Protein AF-A0A2E8CFT0-F1 (afdb_monomer)

Solvent-accessible surface area (backbone atoms o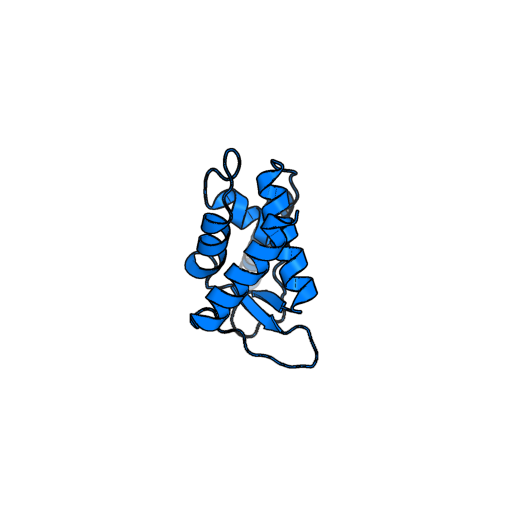nly — not comparable to full-atom values): 7486 Å² total; per-residue (Å²): 133,62,72,65,59,55,53,51,51,53,51,51,56,49,52,53,50,54,52,51,51,50,52,51,39,38,56,55,19,66,52,87,70,49,70,64,43,52,45,46,54,49,18,50,54,49,39,28,65,71,74,33,39,47,48,19,63,29,94,92,48,89,48,63,59,53,69,28,50,55,42,27,51,51,49,68,74,49,68,33,76,83,65,48,51,69,68,57,48,51,48,40,51,66,70,73,37,60,58,46,39,47,40,47,74,50,96,77,72,54,87,53,51,79,86,36,68,64,50,45,50,50,51,50,52,54,27,51,53,48,43,77,73,110

Structure (mmCIF, N/CA/C/O backbone):
data_AF-A0A2E8CFT0-F1
#
_entry.id   AF-A0A2E8CFT0-F1
#
loop_
_atom_site.group_PDB
_atom_site.id
_atom_site.type_symbol
_atom_site.label_atom_id
_atom_site.label_alt_id
_atom_site.label_comp_id
_atom_site.label_asym_id
_atom_site.label_entity_id
_atom_site.label_seq_id
_atom_site.pdbx_PDB_ins_code
_atom_site.Cartn_x
_atom_site.Cartn_y
_atom_site.Cartn_z
_atom_site.occupancy
_atom_site.B_iso_or_equiv
_atom_site.auth_seq_id
_atom_site.auth_comp_id
_atom_site.auth_asym_id
_atom_site.auth_atom_id
_atom_site.pdbx_PDB_model_num
ATOM 1 N N . MET A 1 1 ? -20.919 10.578 40.360 1.00 57.84 1 MET A N 1
ATOM 2 C CA . MET A 1 1 ? -20.800 10.449 38.888 1.00 57.84 1 MET A CA 1
ATOM 3 C C . MET A 1 1 ? -21.099 8.995 38.533 1.00 57.84 1 MET A C 1
ATOM 5 O O . MET A 1 1 ? -20.554 8.126 39.199 1.00 57.84 1 MET A O 1
ATOM 9 N N . SER A 1 2 ? -22.022 8.714 37.605 1.00 78.44 2 SER A N 1
ATOM 10 C CA . SER A 1 2 ? -22.430 7.333 37.275 1.00 78.44 2 SER A CA 1
ATOM 11 C C . SER A 1 2 ? -21.301 6.580 36.559 1.00 78.44 2 SER A C 1
ATOM 13 O O . SER A 1 2 ? -20.707 7.123 35.629 1.00 78.44 2 SER A O 1
ATOM 15 N N . ALA A 1 3 ? -21.033 5.328 36.947 1.00 79.88 3 ALA A N 1
ATOM 16 C CA . ALA A 1 3 ? -20.016 4.474 36.321 1.00 79.88 3 ALA A CA 1
ATOM 17 C C . ALA A 1 3 ? -20.224 4.296 34.803 1.00 79.88 3 ALA A C 1
ATOM 19 O O . ALA A 1 3 ? -19.259 4.119 34.061 1.00 79.88 3 ALA A O 1
ATOM 20 N N . LEU A 1 4 ? -21.473 4.394 34.333 1.00 85.88 4 LEU A N 1
ATOM 21 C CA . LEU A 1 4 ? -21.815 4.359 32.912 1.00 85.88 4 LEU A CA 1
ATOM 22 C C . LEU A 1 4 ? -21.290 5.596 32.168 1.00 85.88 4 LEU A C 1
ATOM 24 O O . LEU A 1 4 ? -20.707 5.460 31.099 1.00 85.88 4 LEU A O 1
ATOM 28 N N . ILE A 1 5 ? -21.428 6.788 32.759 1.00 87.31 5 ILE A N 1
ATOM 29 C CA . ILE A 1 5 ? -20.963 8.050 32.159 1.00 87.31 5 ILE A CA 1
ATOM 30 C C . ILE A 1 5 ? -19.437 8.038 32.020 1.00 87.31 5 ILE A C 1
ATOM 32 O O . ILE A 1 5 ? -18.911 8.425 30.980 1.00 87.31 5 ILE A O 1
ATOM 36 N N . THR A 1 6 ? -18.719 7.529 33.025 1.00 86.75 6 THR A N 1
ATOM 37 C CA . THR A 1 6 ? -17.256 7.394 32.965 1.00 86.75 6 THR A CA 1
ATOM 38 C C . THR A 1 6 ? -16.812 6.435 31.856 1.00 86.75 6 THR A C 1
ATOM 40 O O . THR A 1 6 ? -15.871 6.743 31.129 1.00 86.75 6 THR A O 1
ATOM 43 N N . ARG A 1 7 ? -17.497 5.294 31.688 1.00 87.19 7 ARG A N 1
ATOM 44 C CA . ARG A 1 7 ? -17.196 4.328 30.614 1.00 87.19 7 ARG A CA 1
ATOM 45 C C . ARG A 1 7 ? -17.463 4.907 29.226 1.00 87.19 7 ARG A C 1
ATOM 47 O O . ARG A 1 7 ? -16.641 4.721 28.336 1.00 87.19 7 ARG A O 1
ATOM 54 N N . ILE A 1 8 ? -18.572 5.632 29.062 1.00 91.00 8 ILE A N 1
ATOM 55 C CA . ILE A 1 8 ? -18.904 6.319 27.806 1.00 91.00 8 ILE A CA 1
ATOM 56 C C . ILE A 1 8 ? -17.820 7.342 27.465 1.00 91.00 8 ILE A C 1
ATOM 58 O O . ILE A 1 8 ? -17.303 7.322 26.351 1.00 91.00 8 ILE A O 1
ATOM 62 N N . ARG A 1 9 ? -17.421 8.184 28.428 1.00 90.06 9 ARG A N 1
ATOM 63 C CA . ARG A 1 9 ? -16.394 9.207 28.196 1.00 90.06 9 ARG A CA 1
ATOM 64 C C . ARG A 1 9 ? -15.052 8.591 27.804 1.00 90.06 9 ARG A C 1
ATOM 66 O O . ARG A 1 9 ? -14.449 9.030 26.838 1.00 90.06 9 ARG A O 1
ATOM 73 N N . PHE A 1 10 ? -14.624 7.536 28.498 1.00 92.06 10 PHE A N 1
ATOM 74 C CA . PHE A 1 10 ? -13.389 6.824 28.161 1.00 92.06 10 PHE A CA 1
ATOM 75 C C . PHE A 1 10 ? -13.423 6.227 26.746 1.00 92.06 10 PHE A C 1
ATOM 77 O O . PHE A 1 10 ? -12.439 6.296 26.017 1.00 92.06 10 PHE A O 1
ATOM 84 N N . HIS A 1 11 ? -14.561 5.660 26.337 1.00 91.06 11 HIS A N 1
ATOM 85 C CA . HIS A 1 11 ? -14.711 5.113 24.992 1.00 91.06 11 HIS A CA 1
ATOM 86 C C . HIS A 1 11 ? -14.669 6.207 23.914 1.00 91.06 11 HIS A C 1
ATOM 88 O O . HIS A 1 11 ? -13.977 6.045 22.914 1.00 91.06 11 HIS A O 1
ATOM 94 N N . GLN A 1 12 ? -15.336 7.342 24.143 1.00 91.50 12 GLN A N 1
ATOM 95 C CA . GLN A 1 12 ? -15.278 8.501 23.245 1.00 91.50 12 GLN A CA 1
ATOM 96 C C . GLN A 1 12 ? -13.860 9.077 23.142 1.00 91.50 12 GLN A C 1
ATOM 98 O O . GLN A 1 12 ? -13.391 9.348 22.043 1.00 91.50 12 GLN A O 1
ATOM 103 N N . GLU A 1 13 ? -13.152 9.203 24.269 1.00 93.12 13 GLU A N 1
ATOM 104 C CA . GLU A 1 13 ? -11.748 9.632 24.296 1.00 93.12 13 GLU A CA 1
ATOM 105 C C . GLU A 1 13 ? -10.843 8.667 23.511 1.00 93.12 13 GLU A C 1
ATOM 107 O O . GLU A 1 13 ? -9.904 9.111 22.851 1.00 93.12 13 GLU A O 1
ATOM 112 N N . LYS A 1 14 ? -11.113 7.354 23.562 1.00 92.94 14 LYS A N 1
ATOM 113 C CA . LYS A 1 14 ? -10.379 6.352 22.778 1.00 92.94 14 LYS A CA 1
ATOM 114 C C . LYS A 1 14 ? -10.615 6.536 21.275 1.00 92.94 14 LYS A C 1
ATOM 116 O O . LYS A 1 14 ? -9.637 6.655 20.545 1.00 92.94 14 LYS A O 1
ATOM 121 N N . ILE A 1 15 ? -11.876 6.622 20.844 1.00 91.81 15 ILE A N 1
ATOM 122 C CA . ILE A 1 15 ? -12.234 6.831 19.429 1.00 91.81 15 ILE A CA 1
ATOM 123 C C . ILE A 1 15 ? -11.585 8.111 18.899 1.00 91.81 15 ILE A C 1
ATOM 125 O O . ILE A 1 15 ? -10.934 8.089 17.862 1.00 91.81 15 ILE A O 1
ATOM 129 N N . GLN A 1 16 ? -11.677 9.214 19.645 1.00 93.50 16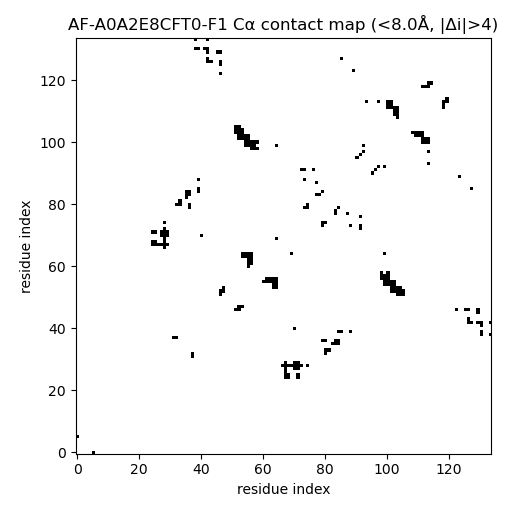 GLN A N 1
ATOM 130 C CA . GLN A 1 16 ? -11.112 10.491 19.217 1.00 93.50 16 GLN A CA 1
ATOM 131 C C . GLN A 1 16 ? -9.586 10.430 19.039 1.00 93.50 16 GLN A C 1
ATOM 133 O O . GLN A 1 16 ? -9.043 11.044 18.122 1.00 93.50 16 GLN A O 1
ATOM 138 N N . LYS A 1 17 ? -8.877 9.686 19.898 1.00 92.94 17 LYS A N 1
ATOM 139 C CA . LYS A 1 17 ? -7.430 9.469 19.741 1.00 92.94 17 LYS A CA 1
ATOM 140 C C . LYS A 1 17 ? -7.107 8.627 18.510 1.00 92.94 17 LYS A C 1
ATOM 142 O O . LYS A 1 17 ? -6.136 8.935 17.828 1.00 92.94 17 LYS A O 1
ATOM 147 N N . GLU A 1 18 ? -7.894 7.591 18.235 1.00 90.50 18 GLU A N 1
ATOM 148 C CA . GLU A 1 18 ? -7.728 6.746 17.045 1.00 90.50 18 GLU A CA 1
ATOM 149 C C . GLU A 1 18 ? -7.985 7.544 15.756 1.00 90.50 18 GLU A C 1
ATOM 151 O O . GLU A 1 18 ? -7.203 7.456 14.811 1.00 90.50 18 GLU A O 1
ATOM 156 N N . GLU A 1 19 ? -9.015 8.393 15.738 1.00 91.06 19 GLU A N 1
ATOM 157 C CA . GLU A 1 19 ? -9.319 9.289 14.616 1.00 91.06 19 GLU A CA 1
ATOM 158 C C . GLU A 1 19 ? -8.214 10.327 14.380 1.00 91.06 19 GLU A C 1
ATOM 160 O O . GLU A 1 19 ? -7.791 10.532 13.240 1.00 91.06 19 GLU A O 1
ATOM 165 N N . GLU A 1 20 ? -7.718 10.967 15.442 1.00 94.19 20 GLU A N 1
ATOM 166 C CA . GLU A 1 20 ? -6.637 11.951 15.337 1.00 94.19 20 GLU A CA 1
ATOM 167 C C . GLU A 1 20 ? -5.327 11.293 14.881 1.00 94.19 20 GLU A C 1
ATOM 169 O O . GLU A 1 20 ? -4.650 11.825 14.002 1.00 94.19 20 GLU A O 1
ATOM 174 N N . ALA A 1 21 ? -5.002 10.103 15.399 1.00 92.38 21 ALA A N 1
ATOM 175 C CA . ALA A 1 21 ? -3.847 9.331 14.946 1.00 92.38 21 ALA A CA 1
ATOM 176 C C . ALA A 1 21 ? -3.968 8.960 13.459 1.00 92.38 21 ALA A C 1
ATOM 178 O O . ALA A 1 21 ? -3.027 9.183 12.696 1.00 92.38 21 ALA A O 1
ATOM 179 N N . LYS A 1 22 ? -5.142 8.484 13.015 1.00 91.06 22 LYS A N 1
ATOM 180 C CA . LYS A 1 22 ? -5.398 8.186 11.596 1.00 91.06 22 LYS A CA 1
ATOM 181 C C . LYS A 1 22 ? -5.238 9.436 10.733 1.00 91.06 22 LYS A C 1
ATOM 183 O O . LYS A 1 22 ? -4.594 9.389 9.690 1.00 91.06 22 LYS A O 1
ATOM 188 N N . LYS A 1 23 ? -5.767 10.579 11.171 1.00 94.50 23 LYS A N 1
ATOM 189 C CA . LYS A 1 23 ? -5.641 11.852 10.450 1.00 94.50 23 LYS A CA 1
ATOM 190 C C . LYS A 1 23 ? -4.186 12.304 10.317 1.00 94.50 23 LYS A C 1
ATOM 192 O O . LYS A 1 23 ? -3.794 12.758 9.244 1.00 94.50 23 LYS A O 1
ATOM 197 N N . GLN A 1 24 ? -3.394 12.184 11.380 1.00 94.50 24 GLN A N 1
ATOM 198 C CA . GLN A 1 24 ? -1.970 12.528 11.361 1.00 94.50 24 GLN A CA 1
ATOM 199 C C . GLN A 1 24 ? -1.179 11.614 10.428 1.00 94.50 24 GLN A C 1
ATOM 201 O O . GLN A 1 24 ? -0.366 12.105 9.648 1.00 94.50 24 GLN A O 1
ATOM 206 N N . LEU A 1 25 ? -1.472 10.316 10.455 1.00 93.81 25 LEU A N 1
ATOM 207 C CA . LEU A 1 25 ? -0.862 9.322 9.581 1.00 93.81 25 LEU A CA 1
ATOM 208 C C . LEU A 1 25 ? -1.171 9.606 8.101 1.00 93.81 25 LEU A C 1
ATOM 210 O O . LEU A 1 25 ? -0.256 9.714 7.287 1.00 93.81 25 LEU A O 1
ATOM 214 N N . LEU A 1 26 ? -2.437 9.860 7.754 1.00 95.75 26 LEU A N 1
ATOM 215 C CA . LEU A 1 26 ? -2.819 10.235 6.385 1.00 95.75 26 LEU A CA 1
ATOM 216 C C . LEU A 1 26 ? -2.176 11.561 5.947 1.00 95.75 26 LEU A C 1
ATOM 218 O O . LEU A 1 26 ? -1.707 11.686 4.816 1.00 95.75 26 LEU A O 1
ATOM 222 N N . ALA A 1 27 ? -2.105 12.548 6.844 1.00 95.81 27 ALA A N 1
ATOM 223 C CA . ALA A 1 27 ? -1.438 13.817 6.565 1.00 95.81 27 ALA A CA 1
ATOM 224 C C . ALA A 1 27 ? 0.078 13.657 6.370 1.00 95.81 27 ALA A C 1
ATOM 226 O O . ALA A 1 27 ? 0.669 14.390 5.579 1.00 95.81 27 ALA A O 1
ATOM 227 N N . ASN A 1 28 ? 0.718 12.718 7.074 1.00 94.00 28 ASN A N 1
ATOM 228 C CA . ASN A 1 28 ? 2.131 12.411 6.886 1.00 94.00 28 ASN A CA 1
ATOM 229 C C . ASN A 1 28 ? 2.383 11.748 5.528 1.00 94.00 28 ASN A C 1
ATOM 231 O O . ASN A 1 28 ? 3.291 12.168 4.811 1.00 94.00 28 ASN A O 1
ATOM 235 N N . GLY A 1 29 ? 1.539 10.788 5.148 1.00 94.00 29 GLY A N 1
ATOM 236 C CA . GLY A 1 29 ? 1.591 10.144 3.838 1.00 94.00 29 GLY A CA 1
ATOM 237 C C . GLY A 1 29 ? 1.373 11.103 2.671 1.00 94.00 29 GLY A C 1
ATOM 238 O O . GLY A 1 29 ? 2.061 10.999 1.661 1.00 94.00 29 GLY A O 1
ATOM 239 N N . ALA A 1 30 ? 0.484 12.087 2.816 1.00 95.62 30 ALA A N 1
ATOM 240 C CA . ALA A 1 30 ? 0.173 13.053 1.760 1.00 95.62 30 ALA A CA 1
ATOM 241 C C . ALA A 1 30 ? 1.304 14.059 1.460 1.00 95.62 30 ALA A C 1
ATOM 243 O O . ALA A 1 30 ? 1.203 14.835 0.507 1.00 95.62 30 ALA A O 1
ATOM 244 N N . LYS A 1 31 ? 2.374 14.093 2.265 1.00 93.56 31 LYS A N 1
ATOM 245 C CA . LYS A 1 31 ? 3.515 14.982 2.019 1.00 93.56 31 LYS A CA 1
ATOM 246 C C . LYS A 1 31 ? 4.230 14.570 0.721 1.00 93.56 31 LYS A C 1
ATOM 248 O O . LYS A 1 31 ? 4.517 13.382 0.553 1.00 93.56 31 LYS A O 1
ATOM 253 N N . PRO A 1 32 ? 4.556 15.522 -0.172 1.00 90.44 32 PRO A N 1
ATOM 254 C CA . PRO A 1 32 ? 5.435 15.255 -1.305 1.00 90.44 32 PRO A CA 1
ATOM 255 C C . PRO A 1 32 ? 6.829 14.858 -0.820 1.00 90.44 32 PRO A C 1
ATOM 257 O O . PRO A 1 32 ? 7.342 15.456 0.133 1.00 90.44 32 PRO A O 1
ATOM 260 N N . ARG A 1 33 ? 7.447 13.881 -1.480 1.00 91.25 33 ARG A N 1
ATOM 261 C CA . ARG A 1 33 ? 8.808 13.420 -1.174 1.00 91.25 33 ARG A CA 1
ATOM 262 C C . ARG A 1 33 ? 9.702 13.474 -2.411 1.00 91.25 33 ARG A C 1
ATOM 264 O O . ARG A 1 33 ? 9.328 14.034 -3.440 1.00 91.25 33 ARG A O 1
ATOM 271 N N . CYS A 1 34 ? 10.933 12.991 -2.272 1.00 92.31 34 CYS A N 1
ATOM 272 C CA . CYS A 1 34 ? 11.890 12.967 -3.370 1.00 92.31 34 CYS A CA 1
ATOM 273 C C . CYS A 1 34 ? 11.384 12.100 -4.537 1.00 92.31 34 CYS A C 1
ATOM 275 O O . CYS A 1 34 ? 10.542 11.221 -4.365 1.00 92.31 34 CYS A O 1
ATOM 277 N N . GLU A 1 35 ? 11.910 12.361 -5.733 1.00 93.12 35 GLU A N 1
ATOM 278 C CA . GLU A 1 35 ? 11.466 11.721 -6.978 1.00 93.12 35 GLU A CA 1
ATOM 279 C C . GLU A 1 35 ? 11.491 10.190 -6.900 1.00 93.12 35 GLU A C 1
ATOM 281 O O . GLU A 1 35 ? 10.543 9.533 -7.320 1.00 93.12 35 GLU A O 1
ATOM 286 N N . GLU A 1 36 ? 12.532 9.630 -6.286 1.00 94.19 36 GLU A N 1
ATOM 287 C CA . GLU A 1 36 ? 12.692 8.186 -6.126 1.00 94.19 36 GLU A CA 1
ATOM 288 C C . GLU A 1 36 ? 11.599 7.571 -5.234 1.00 94.19 36 GLU A C 1
ATOM 290 O O . GLU A 1 36 ? 11.034 6.529 -5.565 1.00 94.19 36 GLU A O 1
ATOM 295 N N . PHE A 1 37 ? 11.216 8.252 -4.148 1.00 94.94 37 PHE A N 1
ATOM 296 C CA . PHE A 1 37 ? 10.100 7.825 -3.299 1.00 94.94 37 PHE A CA 1
ATOM 297 C C . PHE A 1 37 ? 8.797 7.783 -4.103 1.00 94.94 37 PHE A C 1
ATOM 299 O O . PHE A 1 37 ? 8.070 6.789 -4.087 1.00 94.94 37 PHE A O 1
ATOM 306 N N . GLU A 1 38 ? 8.506 8.864 -4.828 1.00 95.00 38 GLU A N 1
ATOM 307 C CA . GLU A 1 38 ? 7.280 8.985 -5.619 1.00 95.00 38 GLU A CA 1
ATOM 308 C C . GLU A 1 38 ? 7.239 7.960 -6.759 1.00 95.00 38 GLU A C 1
ATOM 310 O O . GLU A 1 38 ? 6.182 7.399 -7.056 1.00 95.00 38 GLU A O 1
ATOM 315 N N . LYS A 1 39 ? 8.392 7.651 -7.357 1.00 95.69 39 LYS A N 1
ATOM 316 C CA . LYS A 1 39 ? 8.537 6.612 -8.378 1.00 95.69 39 LYS A CA 1
ATOM 317 C C . LYS A 1 39 ? 8.201 5.221 -7.835 1.00 95.69 39 LYS A C 1
ATOM 319 O O . LYS A 1 39 ? 7.470 4.482 -8.497 1.00 95.69 39 LYS A O 1
ATOM 324 N N . ILE A 1 40 ? 8.671 4.875 -6.634 1.00 96.25 40 ILE A N 1
ATOM 325 C CA . ILE A 1 40 ? 8.350 3.600 -5.967 1.00 96.25 40 ILE A CA 1
ATOM 326 C C . ILE A 1 40 ? 6.846 3.503 -5.688 1.00 96.25 40 ILE A C 1
ATOM 328 O O . ILE A 1 40 ? 6.214 2.520 -6.073 1.00 96.25 40 ILE A O 1
ATOM 332 N N . ILE A 1 41 ? 6.250 4.536 -5.085 1.00 96.62 41 ILE A N 1
ATOM 333 C CA . ILE A 1 41 ? 4.809 4.548 -4.789 1.00 96.62 41 ILE A CA 1
ATOM 334 C C . ILE A 1 41 ? 3.984 4.420 -6.073 1.00 96.62 41 ILE A C 1
ATOM 336 O O . ILE A 1 41 ? 3.062 3.608 -6.141 1.00 96.62 41 ILE A O 1
ATOM 340 N N . ARG A 1 42 ? 4.36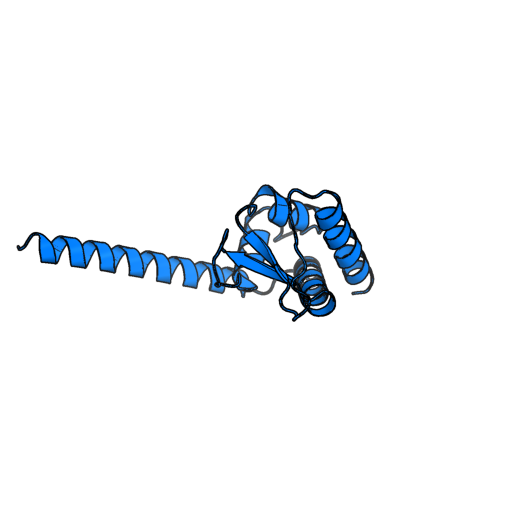1 5.145 -7.129 1.00 97.19 42 ARG A N 1
ATOM 341 C CA . ARG A 1 42 ? 3.681 5.069 -8.423 1.00 97.19 42 ARG A CA 1
ATOM 342 C C . ARG A 1 42 ? 3.784 3.683 -9.055 1.00 97.19 42 ARG A C 1
ATOM 344 O O . ARG A 1 42 ? 2.803 3.208 -9.625 1.00 97.19 42 ARG A O 1
ATOM 351 N N . ALA A 1 43 ? 4.942 3.027 -8.972 1.00 97.81 43 ALA A N 1
ATOM 352 C CA . ALA A 1 43 ? 5.102 1.665 -9.474 1.00 97.81 43 ALA A CA 1
ATOM 353 C C . ALA A 1 43 ? 4.181 0.680 -8.738 1.00 97.81 43 ALA A C 1
ATOM 355 O O . ALA A 1 43 ? 3.562 -0.172 -9.377 1.00 97.81 43 ALA A O 1
ATOM 356 N N . PHE A 1 44 ? 4.029 0.842 -7.421 1.00 97.38 44 PHE A N 1
ATOM 357 C CA . PHE A 1 44 ? 3.112 0.042 -6.614 1.00 97.38 44 PHE A CA 1
ATOM 358 C C . PHE A 1 44 ? 1.640 0.266 -6.996 1.00 97.38 44 PHE A C 1
ATOM 360 O O . PHE A 1 44 ? 0.913 -0.701 -7.228 1.00 97.38 44 PHE A O 1
ATOM 367 N N . GLU A 1 45 ? 1.198 1.522 -7.123 1.00 97.25 45 GLU A N 1
ATOM 368 C CA . GLU A 1 45 ? -0.179 1.844 -7.531 1.00 97.25 45 GLU A CA 1
ATOM 369 C C . GLU A 1 45 ? -0.505 1.300 -8.927 1.00 97.25 45 GLU A C 1
ATOM 371 O O . GLU A 1 45 ? -1.582 0.738 -9.148 1.00 97.25 45 GLU A O 1
ATOM 376 N N . LEU A 1 46 ? 0.437 1.426 -9.867 1.00 97.69 46 LEU A N 1
ATOM 377 C CA . LEU A 1 46 ? 0.291 0.889 -11.218 1.00 97.69 46 LEU A CA 1
ATOM 378 C C . LEU A 1 46 ? 0.233 -0.638 -11.222 1.00 97.69 46 LEU A C 1
ATOM 380 O O . LEU A 1 46 ? -0.591 -1.194 -11.946 1.00 97.69 46 LEU A O 1
ATOM 384 N N . TRP A 1 47 ? 1.056 -1.315 -10.418 1.00 97.06 47 TRP A N 1
ATOM 385 C CA . TRP A 1 47 ? 0.995 -2.770 -10.285 1.00 97.06 47 TRP A CA 1
ATOM 386 C C . TRP A 1 47 ? -0.363 -3.213 -9.733 1.00 97.06 47 TRP A C 1
ATOM 388 O O . TRP A 1 47 ? -1.034 -4.034 -10.356 1.00 97.06 47 TRP A O 1
ATOM 398 N N . CYS A 1 48 ? -0.821 -2.591 -8.641 1.00 96.12 48 CYS A N 1
ATOM 399 C CA . CYS A 1 48 ? -2.137 -2.846 -8.051 1.00 96.12 48 CYS A CA 1
ATOM 400 C C . CYS A 1 48 ? -3.261 -2.667 -9.080 1.00 96.12 48 CYS A C 1
ATOM 402 O O . CYS A 1 48 ? -4.129 -3.526 -9.222 1.00 96.12 48 CYS A O 1
ATOM 404 N N . SER A 1 49 ? -3.226 -1.571 -9.844 1.00 95.69 49 SER A N 1
ATOM 405 C CA . SER A 1 49 ? -4.228 -1.289 -10.873 1.00 95.69 49 SER A CA 1
ATOM 406 C C . SER A 1 49 ? -4.166 -2.253 -12.058 1.00 95.69 49 SER A C 1
ATOM 408 O O . SER A 1 49 ? -5.211 -2.559 -12.629 1.00 95.69 49 SER A O 1
ATOM 410 N N . LYS A 1 50 ? -2.968 -2.676 -12.475 1.00 95.25 50 LYS A N 1
ATOM 411 C CA . LYS A 1 50 ? -2.768 -3.567 -13.624 1.00 95.25 50 LYS A CA 1
ATOM 412 C C . LYS A 1 50 ? -3.203 -4.986 -13.291 1.00 95.25 50 LYS A C 1
ATOM 414 O O . LYS A 1 50 ? -3.927 -5.603 -14.066 1.00 95.25 50 LYS A O 1
ATOM 419 N N . GLU A 1 51 ? -2.753 -5.485 -12.148 1.00 94.88 51 GLU A N 1
ATOM 420 C CA . GLU A 1 51 ? -2.991 -6.862 -11.736 1.00 94.88 51 GLU A CA 1
ATOM 421 C C . GLU A 1 51 ? -4.306 -7.028 -10.980 1.00 94.88 51 GLU A C 1
ATOM 423 O O . GLU A 1 51 ? -4.743 -8.155 -10.783 1.00 94.88 51 GLU A O 1
ATOM 428 N N . GLY A 1 52 ? -4.963 -5.933 -10.591 1.00 94.75 52 GLY A N 1
ATOM 429 C CA . GLY A 1 52 ? -6.255 -5.957 -9.914 1.00 94.75 52 GLY A CA 1
ATOM 430 C C . GLY A 1 52 ? -6.168 -6.390 -8.453 1.00 94.75 52 GLY A C 1
ATOM 431 O O . GLY A 1 52 ? -7.121 -6.966 -7.945 1.00 94.75 52 GLY A O 1
ATOM 432 N N . PHE A 1 53 ? -5.060 -6.110 -7.771 1.00 94.31 53 PHE A N 1
ATOM 433 C CA . PHE A 1 53 ? -4.870 -6.415 -6.351 1.00 94.31 53 PHE A CA 1
ATOM 434 C C . PHE A 1 53 ? -4.814 -5.144 -5.510 1.00 94.31 53 PHE A C 1
ATOM 436 O O . PHE A 1 53 ? -4.421 -4.082 -5.995 1.00 94.31 53 PHE A O 1
ATOM 443 N N . ALA A 1 54 ? -5.181 -5.242 -4.233 1.00 94.31 54 ALA A N 1
ATOM 444 C CA . ALA A 1 54 ? -4.944 -4.163 -3.281 1.00 94.31 54 ALA A CA 1
ATOM 445 C C . ALA A 1 54 ? -4.744 -4.682 -1.848 1.00 94.31 54 ALA A C 1
ATOM 447 O O . ALA A 1 54 ? -5.303 -5.725 -1.514 1.00 94.31 54 ALA A O 1
ATOM 448 N N . PRO A 1 55 ? -4.003 -3.951 -0.996 1.00 94.00 55 PRO A N 1
ATOM 449 C CA . PRO A 1 55 ? -3.854 -4.287 0.417 1.00 94.00 55 PRO A CA 1
ATOM 450 C C . PRO A 1 55 ? -5.086 -3.890 1.249 1.00 94.00 55 PRO A C 1
ATOM 452 O O . PRO A 1 55 ? -5.672 -2.819 1.054 1.00 94.00 55 PRO A O 1
ATOM 455 N N . PHE A 1 56 ? -5.442 -4.726 2.222 1.00 93.31 56 PHE A N 1
ATOM 456 C CA . PHE A 1 56 ? -6.522 -4.541 3.196 1.00 93.31 56 PHE A CA 1
ATOM 457 C C . PHE A 1 56 ? -6.006 -4.743 4.621 1.00 93.31 56 PHE A C 1
ATOM 459 O O . PHE A 1 56 ? -4.988 -5.396 4.850 1.00 93.31 56 PHE A O 1
ATOM 466 N N . LYS A 1 57 ? -6.704 -4.161 5.598 1.00 90.12 57 LYS A N 1
ATOM 467 C CA . LYS A 1 57 ? -6.285 -4.151 7.005 1.00 90.12 57 LYS A CA 1
ATOM 468 C C . LYS A 1 57 ? -6.572 -5.485 7.702 1.00 90.12 57 LYS A C 1
ATOM 470 O O . LYS A 1 57 ? -7.488 -5.567 8.509 1.00 90.12 57 LYS A O 1
ATOM 475 N N . GLY A 1 58 ? -5.782 -6.514 7.425 1.00 78.44 58 GLY A N 1
ATOM 476 C CA . GLY A 1 58 ? -5.824 -7.814 8.100 1.00 78.44 58 GLY A CA 1
ATOM 477 C C . GLY A 1 58 ? -6.961 -8.748 7.676 1.00 78.44 58 GLY A C 1
ATOM 478 O O . GLY A 1 58 ? -7.847 -8.377 6.901 1.00 78.44 58 GLY A O 1
ATOM 479 N N . TYR A 1 59 ? -6.921 -9.954 8.248 1.00 64.38 59 TYR A N 1
ATOM 480 C CA . TYR A 1 59 ? -7.765 -11.101 7.916 1.00 64.38 59 TYR A CA 1
ATOM 481 C C . TYR A 1 59 ? -9.257 -10.793 8.064 1.00 64.38 59 TYR A C 1
ATOM 483 O O . TYR A 1 59 ? -9.746 -10.528 9.165 1.00 64.38 59 TYR A O 1
ATOM 491 N N . MET A 1 60 ? -10.000 -10.866 6.956 1.00 65.94 60 MET A N 1
ATOM 492 C CA . MET A 1 60 ? -11.454 -10.641 6.867 1.00 65.94 60 MET A CA 1
ATOM 493 C C . MET A 1 60 ? -11.949 -9.192 6.996 1.00 65.94 60 MET A C 1
ATOM 495 O O . MET A 1 60 ? -13.146 -8.980 7.230 1.00 65.94 60 MET A O 1
ATOM 499 N N . THR A 1 61 ? -11.095 -8.180 6.840 1.00 70.44 61 THR A N 1
ATOM 500 C CA . THR A 1 61 ? -11.602 -6.801 6.771 1.00 70.44 61 THR A CA 1
ATOM 501 C C . THR A 1 61 ? -11.953 -6.398 5.346 1.00 70.44 61 THR A C 1
ATOM 503 O O . THR A 1 61 ? -11.314 -6.792 4.378 1.00 70.44 61 THR A O 1
ATOM 506 N N . THR A 1 62 ? -12.979 -5.559 5.212 1.00 78.19 62 THR A N 1
ATOM 507 C CA . THR A 1 62 ? -13.311 -4.894 3.944 1.00 78.19 62 THR A CA 1
ATOM 508 C C . THR A 1 62 ? -12.662 -3.512 3.843 1.00 78.19 62 THR A C 1
ATOM 510 O O .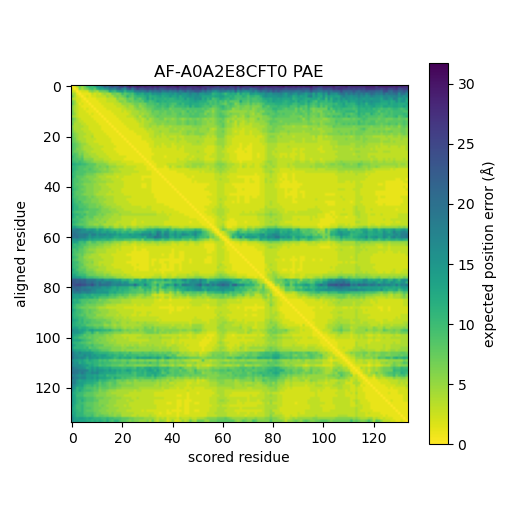 THR A 1 62 ? -12.976 -2.746 2.932 1.00 78.19 62 THR A O 1
ATOM 513 N N . GLU A 1 63 ? -11.809 -3.139 4.806 1.00 90.31 63 GLU A N 1
ATOM 514 C CA . GLU A 1 63 ? -11.152 -1.833 4.822 1.00 90.31 63 GLU A CA 1
ATOM 515 C C . GLU A 1 63 ? -9.849 -1.911 4.028 1.00 90.31 63 GLU A C 1
ATOM 517 O O . GLU A 1 63 ? -8.827 -2.405 4.508 1.00 90.31 63 GLU A O 1
ATOM 522 N N . LYS A 1 64 ? -9.898 -1.391 2.801 1.00 92.88 64 LYS A N 1
ATOM 523 C CA . LYS A 1 64 ? -8.716 -1.179 1.968 1.00 92.88 64 LYS A CA 1
ATOM 524 C C . LYS A 1 64 ? -7.740 -0.234 2.679 1.00 92.88 64 LYS A C 1
ATOM 526 O O . LYS A 1 64 ? -8.156 0.788 3.231 1.00 92.88 64 LYS A O 1
ATOM 531 N N . VAL A 1 65 ? -6.449 -0.552 2.639 1.00 94.56 65 VAL A N 1
ATOM 532 C CA . VAL A 1 65 ? -5.395 0.344 3.129 1.00 94.56 65 VAL A CA 1
ATOM 533 C C . VAL A 1 65 ? -5.318 1.550 2.189 1.00 94.56 65 VAL A C 1
ATOM 535 O O . VAL A 1 65 ? -5.154 1.397 0.976 1.00 94.56 65 VAL A O 1
ATOM 538 N 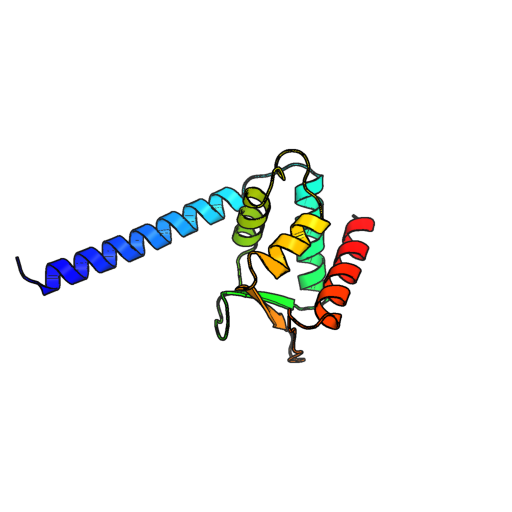N . ASP A 1 66 ? -5.478 2.757 2.734 1.00 95.56 66 ASP A N 1
ATOM 539 C CA . ASP A 1 66 ? -5.360 3.989 1.951 1.00 95.56 66 ASP A CA 1
ATOM 540 C C . ASP A 1 66 ? -3.899 4.200 1.527 1.00 95.56 66 ASP A C 1
ATOM 542 O O . ASP A 1 66 ? -2.965 3.902 2.276 1.00 95.56 66 ASP A O 1
ATOM 546 N N . ILE A 1 67 ? -3.688 4.720 0.316 1.00 96.12 67 ILE A N 1
ATOM 547 C CA . ILE A 1 67 ? -2.343 4.913 -0.230 1.00 96.12 67 ILE A CA 1
ATOM 548 C C . ILE A 1 67 ? -1.482 5.810 0.663 1.00 96.12 67 ILE A C 1
ATOM 550 O O . ILE A 1 67 ? -0.280 5.594 0.775 1.00 96.12 67 ILE A O 1
ATOM 554 N N . ASN A 1 68 ? -2.073 6.780 1.361 1.00 97.06 68 ASN A N 1
ATOM 555 C CA . ASN A 1 68 ? -1.340 7.625 2.295 1.00 97.06 68 ASN A CA 1
ATOM 556 C C . ASN A 1 68 ? -0.918 6.869 3.558 1.00 97.06 68 ASN A C 1
ATOM 558 O O . ASN A 1 68 ? 0.085 7.236 4.163 1.00 97.06 68 ASN A O 1
ATOM 562 N N . GLU A 1 69 ? -1.609 5.794 3.940 1.00 95.69 69 GLU A N 1
ATOM 563 C CA . GLU A 1 69 ? -1.127 4.918 5.014 1.00 95.69 69 GLU A CA 1
ATOM 564 C C . GLU A 1 69 ? 0.131 4.169 4.566 1.00 95.69 69 GLU A C 1
ATOM 566 O O . GLU A 1 69 ? 1.124 4.165 5.289 1.00 95.69 69 GLU A O 1
ATOM 571 N N . ILE A 1 70 ? 0.140 3.654 3.332 1.00 95.44 70 ILE A N 1
ATOM 572 C CA . ILE A 1 70 ? 1.308 2.995 2.721 1.00 95.44 70 ILE A CA 1
ATOM 573 C C . ILE A 1 70 ? 2.475 3.976 2.585 1.00 95.44 70 ILE A C 1
ATOM 575 O O . ILE A 1 70 ? 3.609 3.658 2.939 1.00 95.44 70 ILE A O 1
ATOM 579 N N . ARG A 1 71 ? 2.201 5.200 2.120 1.00 95.81 71 ARG A N 1
ATOM 580 C CA . ARG A 1 71 ? 3.200 6.272 2.016 1.00 95.81 71 ARG A CA 1
ATOM 581 C C . ARG A 1 71 ? 3.767 6.647 3.385 1.00 95.81 71 ARG A C 1
ATOM 583 O O . ARG A 1 71 ? 4.975 6.826 3.496 1.00 95.81 71 ARG A O 1
ATOM 590 N N . SER A 1 72 ? 2.930 6.761 4.420 1.00 94.44 72 SER A N 1
ATOM 591 C CA . SER A 1 72 ? 3.401 7.064 5.780 1.00 94.44 72 SER A CA 1
ATOM 592 C C . SER A 1 72 ? 4.267 5.934 6.325 1.00 94.44 72 SER A C 1
ATOM 594 O O . SER A 1 72 ? 5.368 6.198 6.796 1.00 94.44 72 SER A O 1
ATOM 596 N N . ALA A 1 73 ? 3.818 4.684 6.187 1.00 93.94 73 ALA A N 1
ATOM 597 C CA . ALA A 1 73 ? 4.569 3.505 6.609 1.00 93.94 73 ALA A CA 1
ATOM 598 C C . ALA A 1 73 ? 5.936 3.426 5.923 1.00 93.94 73 ALA A C 1
ATOM 600 O O . ALA A 1 73 ? 6.961 3.274 6.583 1.00 93.94 73 ALA A O 1
ATOM 601 N N . PHE A 1 74 ? 5.977 3.608 4.600 1.00 93.88 74 PHE A N 1
ATOM 602 C CA . PHE A 1 74 ? 7.238 3.588 3.868 1.00 93.88 74 PHE A CA 1
ATOM 603 C C . PHE A 1 74 ? 8.164 4.732 4.289 1.00 93.88 74 PHE A C 1
ATOM 605 O O . PHE A 1 74 ? 9.368 4.532 4.429 1.00 93.88 74 PHE A O 1
ATOM 612 N N . ALA A 1 75 ? 7.617 5.923 4.528 1.00 92.00 75 ALA A N 1
ATOM 613 C CA . ALA A 1 75 ? 8.395 7.064 4.991 1.00 92.00 75 ALA A CA 1
ATOM 614 C C . ALA A 1 75 ? 8.974 6.878 6.403 1.00 92.00 75 ALA A C 1
ATOM 616 O O . ALA A 1 75 ? 10.038 7.417 6.687 1.00 92.00 75 ALA A O 1
ATOM 617 N N . GLU A 1 76 ? 8.282 6.151 7.280 1.00 89.88 76 GLU A N 1
ATOM 618 C CA . GLU A 1 76 ? 8.711 5.898 8.662 1.00 89.88 76 GLU A CA 1
ATOM 619 C C . GLU A 1 76 ? 9.662 4.704 8.787 1.00 89.88 76 GLU A C 1
ATOM 621 O O . GLU A 1 76 ? 10.448 4.642 9.732 1.00 89.88 76 GLU A O 1
ATOM 626 N N . TYR A 1 77 ? 9.603 3.761 7.845 1.00 85.25 77 TYR A N 1
ATOM 627 C CA . TYR A 1 77 ? 10.341 2.504 7.927 1.00 85.25 77 TYR A CA 1
ATOM 628 C C . TYR A 1 77 ? 11.877 2.673 7.885 1.00 85.25 77 TYR A C 1
ATOM 630 O O . TYR A 1 77 ? 12.585 1.901 8.529 1.00 85.25 77 TYR A O 1
ATOM 638 N N . ASN A 1 78 ? 12.418 3.674 7.175 1.00 69.88 78 ASN A N 1
ATOM 639 C CA . ASN A 1 78 ? 13.868 3.930 7.096 1.00 69.88 78 ASN A CA 1
ATOM 640 C C . ASN A 1 78 ? 14.168 5.401 6.708 1.00 69.88 78 ASN A C 1
ATOM 642 O O . ASN A 1 78 ? 13.235 6.191 6.580 1.00 69.88 78 ASN A O 1
ATOM 646 N N . ASP A 1 79 ? 15.438 5.774 6.461 1.00 68.56 79 ASP A N 1
ATOM 647 C CA . ASP A 1 79 ? 15.883 7.059 5.863 1.00 68.56 79 ASP A CA 1
ATOM 648 C C . ASP A 1 79 ? 15.451 7.201 4.382 1.00 68.56 79 ASP A C 1
ATOM 650 O O . ASP A 1 79 ? 16.196 7.591 3.479 1.00 68.56 79 ASP A O 1
ATOM 654 N N . ASN A 1 80 ? 14.189 6.876 4.125 1.00 67.12 80 ASN A N 1
ATOM 655 C CA . ASN A 1 80 ? 13.504 7.008 2.851 1.00 67.12 80 ASN A CA 1
ATOM 656 C C . ASN A 1 80 ? 13.135 8.475 2.563 1.00 67.12 80 ASN A C 1
ATOM 658 O O . ASN A 1 80 ? 12.537 8.769 1.529 1.00 67.12 80 ASN A O 1
ATOM 662 N N . GLU A 1 81 ? 13.495 9.407 3.457 1.00 66.06 81 GLU A N 1
ATOM 663 C CA . GLU A 1 81 ? 13.499 10.842 3.161 1.00 66.06 81 GLU A CA 1
ATOM 664 C C . GLU A 1 81 ? 14.676 11.217 2.256 1.00 66.06 81 GLU A C 1
ATOM 666 O O . GLU A 1 81 ? 14.514 12.055 1.365 1.00 66.06 81 GLU A O 1
ATOM 671 N N . THR A 1 82 ? 15.833 10.573 2.449 1.00 68.25 82 THR A N 1
ATOM 672 C CA . THR A 1 82 ? 17.073 10.930 1.749 1.00 68.25 82 THR A CA 1
ATOM 673 C C . THR A 1 82 ? 17.472 9.908 0.688 1.00 68.25 82 THR A C 1
ATOM 675 O O . THR A 1 82 ? 17.988 10.299 -0.359 1.00 68.25 82 THR A O 1
ATOM 678 N N . ASN A 1 83 ? 17.223 8.614 0.917 1.00 79.94 83 ASN A N 1
ATOM 679 C CA . ASN A 1 83 ? 17.595 7.553 -0.022 1.00 79.94 83 ASN A CA 1
ATOM 680 C C . ASN A 1 83 ? 16.594 6.377 -0.022 1.00 79.94 83 ASN A C 1
ATOM 682 O O . ASN A 1 83 ? 16.931 5.279 0.429 1.00 79.94 83 ASN A O 1
ATOM 686 N N . PRO A 1 84 ? 15.357 6.594 -0.501 1.00 86.19 84 PRO A N 1
ATOM 687 C CA . PRO A 1 84 ? 14.361 5.533 -0.602 1.00 86.19 84 PRO A CA 1
ATOM 688 C C . PRO A 1 84 ? 14.804 4.422 -1.559 1.00 86.19 84 PRO A C 1
ATOM 690 O O . PRO A 1 84 ? 15.436 4.675 -2.582 1.00 86.19 84 PRO A O 1
ATOM 693 N N . ASN A 1 85 ? 14.448 3.180 -1.229 1.00 89.69 85 ASN A N 1
ATOM 694 C CA . ASN A 1 85 ? 14.817 2.004 -2.012 1.00 89.69 85 ASN A CA 1
ATOM 695 C C . ASN A 1 85 ? 13.624 1.057 -2.183 1.00 89.69 85 ASN A C 1
ATOM 697 O O . ASN A 1 85 ? 12.926 0.727 -1.223 1.00 89.69 85 ASN A O 1
ATOM 701 N N . VAL A 1 86 ? 13.424 0.575 -3.409 1.00 91.56 86 VAL A N 1
ATOM 702 C CA . VAL A 1 86 ? 12.372 -0.38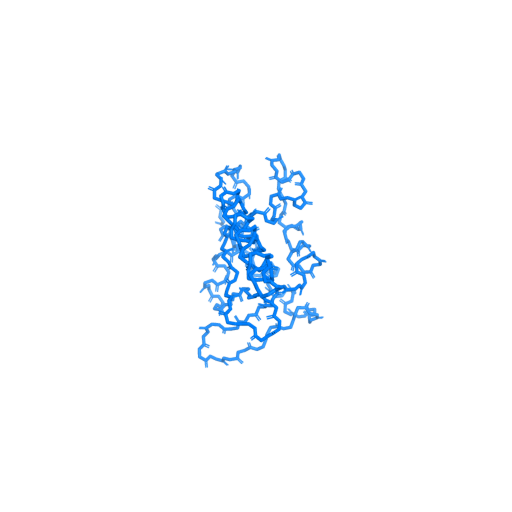6 -3.761 1.00 91.56 86 VAL A CA 1
ATOM 703 C C . VAL A 1 86 ? 12.473 -1.703 -2.974 1.00 91.56 86 VAL A C 1
ATOM 705 O O . VAL A 1 86 ? 11.455 -2.267 -2.584 1.00 91.56 86 VAL A O 1
ATOM 708 N N . SER A 1 87 ? 13.681 -2.174 -2.657 1.00 91.62 87 SER A N 1
ATOM 709 C CA . SER A 1 87 ? 13.878 -3.377 -1.838 1.00 91.62 87 SER A CA 1
ATOM 710 C C . SER A 1 87 ? 13.419 -3.174 -0.394 1.00 91.62 87 SER A C 1
ATOM 712 O O . SER A 1 87 ? 12.812 -4.068 0.189 1.00 91.62 87 SER A O 1
ATOM 714 N N . GLU A 1 88 ? 13.660 -1.987 0.171 1.00 92.00 88 GLU A N 1
ATOM 715 C CA . GLU A 1 88 ? 13.183 -1.623 1.512 1.00 92.00 88 GLU A CA 1
ATOM 716 C C . GLU A 1 88 ? 11.657 -1.483 1.526 1.00 92.00 88 GLU A C 1
ATOM 718 O O . GLU A 1 88 ? 11.012 -1.86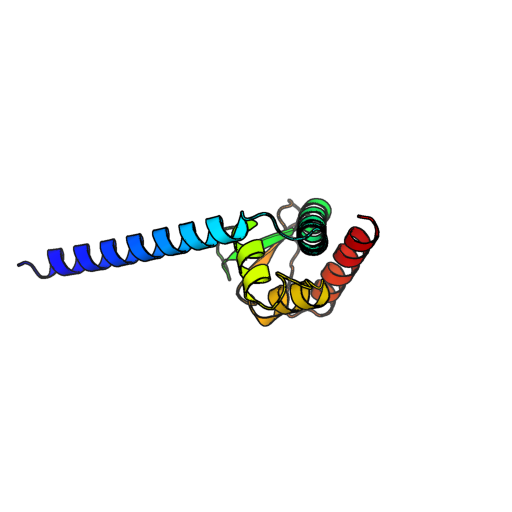2 2.500 1.00 92.00 88 GLU A O 1
ATOM 723 N N . PHE A 1 89 ? 11.067 -1.007 0.425 1.00 94.12 89 PHE A N 1
ATOM 724 C CA . PHE A 1 89 ? 9.616 -0.976 0.255 1.00 94.12 89 PHE A CA 1
ATOM 725 C C . PHE A 1 89 ? 9.008 -2.383 0.295 1.00 94.12 89 PHE A C 1
ATOM 727 O O . PHE A 1 89 ? 8.059 -2.615 1.042 1.00 94.12 89 PHE A O 1
ATOM 734 N N . PHE A 1 90 ? 9.577 -3.344 -0.441 1.00 92.94 90 PHE A N 1
ATOM 735 C CA . PHE A 1 90 ? 9.119 -4.737 -0.381 1.00 92.94 90 PHE A CA 1
ATOM 736 C C . PHE A 1 90 ? 9.311 -5.349 1.002 1.00 92.94 90 PHE A C 1
ATOM 738 O O . PHE A 1 90 ? 8.418 -6.029 1.501 1.00 92.94 90 PHE A O 1
ATOM 745 N N . TYR A 1 91 ? 10.454 -5.097 1.641 1.00 91.50 91 TYR A N 1
ATOM 746 C CA . TYR A 1 91 ? 10.688 -5.608 2.984 1.00 91.50 91 TYR A CA 1
ATOM 747 C C . TYR A 1 91 ? 9.636 -5.080 3.965 1.00 91.50 91 TYR A C 1
ATOM 749 O O . TYR A 1 91 ? 9.065 -5.869 4.716 1.00 91.50 91 TYR A O 1
ATOM 757 N N . MET A 1 92 ? 9.346 -3.777 3.921 1.00 93.31 92 MET A N 1
ATOM 758 C CA . MET A 1 92 ? 8.300 -3.148 4.727 1.00 93.31 92 MET A CA 1
ATOM 759 C C . MET A 1 92 ? 6.937 -3.803 4.484 1.00 93.31 92 MET A C 1
ATOM 761 O O . MET A 1 92 ? 6.290 -4.213 5.449 1.00 93.31 92 MET A O 1
ATOM 765 N N . LEU A 1 93 ? 6.544 -3.969 3.216 1.00 91.25 93 LEU A N 1
ATOM 766 C CA . LEU A 1 93 ? 5.261 -4.572 2.850 1.00 91.25 93 LEU A CA 1
ATOM 767 C C . LEU A 1 93 ? 5.101 -6.001 3.375 1.00 91.25 93 LEU A C 1
ATOM 769 O O . LEU A 1 93 ? 4.028 -6.340 3.853 1.00 91.25 93 LEU A O 1
ATOM 773 N N . PHE A 1 94 ? 6.139 -6.833 3.279 1.00 89.19 94 PHE A N 1
ATOM 774 C CA . PHE A 1 94 ? 6.020 -8.260 3.597 1.00 89.19 94 PHE A CA 1
ATOM 775 C C . PHE A 1 94 ? 6.393 -8.623 5.039 1.00 89.19 94 PHE A C 1
ATOM 777 O O . PHE A 1 94 ? 5.997 -9.685 5.499 1.00 89.19 94 PHE A O 1
ATOM 784 N N . ASN A 1 95 ? 7.170 -7.792 5.746 1.00 87.38 95 ASN A N 1
ATOM 785 C CA . ASN A 1 95 ? 7.730 -8.161 7.057 1.00 87.38 95 ASN A CA 1
ATOM 786 C C . ASN A 1 95 ? 7.383 -7.189 8.189 1.00 87.38 95 ASN A C 1
ATOM 788 O O . ASN A 1 95 ? 7.480 -7.566 9.353 1.00 87.38 95 ASN A O 1
ATOM 792 N N . VAL A 1 96 ? 7.046 -5.932 7.883 1.00 88.19 96 VAL A N 1
ATOM 793 C CA . VAL A 1 96 ? 6.671 -4.937 8.909 1.00 88.19 96 VAL A CA 1
ATOM 794 C C . VAL A 1 96 ? 5.171 -4.735 8.956 1.00 88.19 96 VAL A C 1
ATOM 796 O O . VAL A 1 96 ? 4.599 -4.605 10.035 1.00 88.19 96 VAL A O 1
ATOM 799 N N . HIS A 1 97 ? 4.550 -4.728 7.783 1.00 85.81 97 HIS A N 1
ATOM 800 C CA . HIS A 1 97 ? 3.109 -4.690 7.620 1.00 85.81 97 HIS A CA 1
ATOM 801 C C . HIS A 1 97 ? 2.583 -6.032 7.103 1.00 85.81 97 HIS A C 1
ATOM 803 O O . HIS A 1 97 ? 1.753 -6.076 6.202 1.00 85.81 97 HIS A O 1
ATOM 809 N N . ASP A 1 98 ? 3.043 -7.128 7.716 1.00 81.44 98 ASP A N 1
ATOM 810 C CA . ASP A 1 98 ? 2.522 -8.489 7.495 1.00 81.44 98 ASP A CA 1
ATOM 811 C C . ASP A 1 98 ? 1.025 -8.609 7.834 1.00 81.44 98 ASP A C 1
ATOM 813 O O . ASP A 1 98 ? 0.320 -9.494 7.360 1.00 81.44 98 ASP A O 1
ATOM 817 N N . ASN A 1 99 ? 0.514 -7.657 8.613 1.00 86.44 99 ASN A N 1
ATOM 818 C CA . ASN A 1 99 ? -0.896 -7.474 8.898 1.00 86.44 99 ASN A CA 1
ATOM 819 C C . ASN A 1 99 ? -1.700 -6.869 7.731 1.00 86.44 99 ASN A C 1
ATOM 821 O O . ASN A 1 99 ? -2.907 -6.670 7.884 1.00 86.44 99 ASN A O 1
ATOM 825 N N . TRP A 1 100 ? -1.070 -6.507 6.610 1.00 91.44 100 TRP A N 1
ATOM 826 C CA . TRP A 1 100 ? -1.758 -6.119 5.382 1.00 91.44 100 TRP A CA 1
ATOM 827 C C . TRP A 1 100 ? -1.874 -7.305 4.438 1.00 91.44 100 TRP A C 1
ATOM 829 O O . TRP A 1 100 ? -0.884 -7.880 3.999 1.00 91.44 100 TRP A O 1
ATOM 839 N N . GLU A 1 101 ? -3.108 -7.621 4.070 1.00 89.69 101 GLU A N 1
ATOM 840 C CA . GLU A 1 101 ? -3.402 -8.743 3.187 1.00 89.69 101 GLU A CA 1
ATOM 841 C C . GLU A 1 101 ? -3.784 -8.238 1.806 1.00 89.69 101 GLU A C 1
ATOM 843 O O . GLU A 1 101 ? -4.559 -7.288 1.666 1.00 89.69 101 GLU A O 1
ATOM 848 N N . PHE A 1 102 ? -3.233 -8.865 0.773 1.00 91.00 102 PHE A N 1
ATOM 849 C CA . PHE A 1 102 ? -3.560 -8.535 -0.604 1.00 91.00 102 PHE A CA 1
ATOM 850 C C . PHE A 1 102 ? -4.779 -9.339 -1.042 1.00 91.00 102 PHE A C 1
ATOM 852 O O . PHE A 1 102 ? -4.773 -10.564 -0.998 1.00 91.00 102 PHE A O 1
ATOM 859 N N . TYR A 1 103 ? -5.807 -8.645 -1.517 1.00 90.88 103 TYR A N 1
ATOM 860 C CA . TYR A 1 103 ? -7.003 -9.278 -2.066 1.00 90.88 103 TYR A CA 1
ATOM 861 C C . TYR A 1 103 ? -7.181 -8.915 -3.535 1.00 90.88 103 TYR A C 1
ATOM 863 O O . TYR A 1 103 ? -6.875 -7.791 -3.955 1.00 90.88 103 TYR A O 1
ATOM 871 N N . ASP A 1 104 ? -7.686 -9.876 -4.308 1.00 91.19 104 ASP A N 1
ATOM 872 C CA . ASP A 1 104 ? -8.139 -9.636 -5.671 1.00 91.19 104 ASP A CA 1
ATOM 873 C C . ASP A 1 104 ? -9.369 -8.723 -5.629 1.00 91.19 104 ASP A C 1
ATOM 875 O O . ASP A 1 104 ? -10.325 -8.939 -4.888 1.00 91.19 104 ASP A O 1
ATOM 879 N N . THR A 1 105 ? -9.324 -7.661 -6.417 1.00 90.00 105 THR A N 1
ATOM 880 C CA . THR A 1 105 ? -10.401 -6.672 -6.546 1.00 90.00 105 THR A CA 1
ATOM 881 C C . THR A 1 105 ? -11.198 -6.864 -7.835 1.00 90.00 105 THR A C 1
ATOM 883 O O . THR A 1 105 ? -12.079 -6.062 -8.151 1.00 90.00 105 THR A O 1
ATOM 886 N N . THR A 1 106 ? -10.889 -7.919 -8.589 1.00 89.56 106 THR A N 1
ATOM 887 C CA . THR A 1 106 ? -11.593 -8.333 -9.801 1.00 89.56 106 THR A CA 1
ATOM 888 C C . THR A 1 106 ? -12.597 -9.448 -9.507 1.00 89.56 106 THR A C 1
ATOM 890 O O . THR A 1 106 ? -12.624 -10.028 -8.428 1.00 89.56 106 THR A O 1
ATOM 893 N N . GLU A 1 107 ? -13.414 -9.796 -10.501 1.00 88.44 107 GLU A N 1
ATOM 894 C CA . GLU A 1 107 ? -14.367 -10.912 -10.409 1.00 88.44 107 GLU A CA 1
ATOM 895 C C . GLU A 1 107 ? -13.696 -12.301 -10.468 1.00 88.44 107 GLU A C 1
ATOM 897 O O . GLU A 1 107 ? -14.390 -13.314 -10.435 1.00 88.44 107 GLU A O 1
ATOM 902 N N . GLN A 1 108 ? -12.364 -12.367 -10.599 1.00 87.25 108 GLN A N 1
ATOM 903 C CA . GLN A 1 108 ? -11.629 -13.629 -10.736 1.00 87.25 108 GLN A CA 1
ATOM 904 C C . GLN A 1 108 ? -11.388 -14.349 -9.402 1.00 87.25 108 GLN A C 1
ATOM 906 O O . GLN A 1 108 ? -11.092 -15.541 -9.438 1.00 87.25 108 GLN A O 1
ATOM 911 N N . ASP A 1 109 ? -11.522 -13.651 -8.266 1.00 82.56 109 ASP A N 1
ATOM 912 C CA . ASP A 1 109 ? -11.378 -14.203 -6.907 1.00 82.56 109 ASP A CA 1
ATOM 913 C C . ASP A 1 109 ? -10.058 -14.975 -6.694 1.00 82.56 109 ASP A C 1
ATOM 915 O O . ASP A 1 109 ? -10.024 -16.090 -6.171 1.00 82.56 109 ASP A O 1
ATOM 919 N N . ARG A 1 110 ? -8.942 -14.410 -7.176 1.00 89.31 110 ARG A N 1
ATOM 920 C CA . ARG A 1 110 ? -7.608 -15.013 -7.035 1.00 89.31 110 ARG A CA 1
ATOM 921 C C . ARG A 1 110 ? -7.072 -14.831 -5.614 1.00 89.31 110 ARG A C 1
ATOM 923 O O . ARG A 1 110 ? -7.151 -13.753 -5.031 1.00 89.31 110 ARG A O 1
ATOM 930 N N . GLU A 1 111 ? -6.427 -15.871 -5.097 1.00 87.12 111 GLU A N 1
ATOM 931 C CA . GLU A 1 111 ? -5.779 -15.845 -3.786 1.00 87.12 111 GLU A CA 1
ATOM 932 C C . GLU A 1 111 ? -4.364 -15.251 -3.870 1.00 87.12 111 GLU A C 1
ATOM 934 O O . GLU A 1 111 ? -3.559 -15.652 -4.716 1.00 87.12 111 GLU A O 1
ATOM 939 N N . PHE A 1 112 ? -4.047 -14.319 -2.965 1.00 86.81 112 PHE A N 1
ATOM 940 C CA . PHE A 1 112 ? -2.695 -13.799 -2.764 1.00 86.81 112 PHE A CA 1
ATOM 941 C C . PHE A 1 112 ? -2.257 -14.053 -1.322 1.00 86.81 112 PHE A C 1
ATOM 943 O O . PHE A 1 112 ? -2.536 -13.284 -0.410 1.00 86.81 112 PHE A O 1
ATOM 950 N N . ASP A 1 113 ? -1.534 -15.147 -1.139 1.00 82.81 113 ASP A N 1
ATOM 951 C CA . ASP A 1 113 ? -0.825 -15.468 0.094 1.00 82.81 113 ASP A CA 1
ATOM 952 C C . ASP A 1 113 ? 0.561 -14.798 0.101 1.00 82.81 113 ASP A C 1
ATOM 954 O O . ASP A 1 113 ? 1.363 -15.054 -0.801 1.00 82.81 113 ASP A O 1
ATOM 958 N N . CYS A 1 114 ? 0.846 -13.941 1.084 1.00 71.50 114 CYS A N 1
ATOM 959 C CA . CYS A 1 114 ? 2.147 -13.284 1.242 1.00 71.50 114 CYS A CA 1
ATOM 960 C C . CYS A 1 114 ? 3.251 -14.233 1.746 1.00 71.50 114 CYS A C 1
ATOM 962 O O . CYS A 1 114 ? 4.423 -13.982 1.453 1.00 71.50 114 CYS A O 1
ATOM 964 N N . ASP A 1 115 ? 2.895 -15.358 2.377 1.00 77.44 115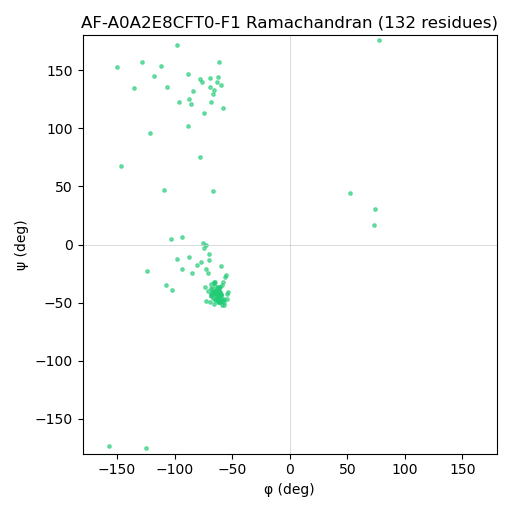 ASP A N 1
ATOM 965 C CA . ASP A 1 115 ? 3.828 -16.433 2.746 1.00 77.44 115 ASP A CA 1
ATOM 966 C C . ASP A 1 115 ? 4.210 -17.300 1.532 1.00 77.44 115 ASP A C 1
ATOM 968 O O . ASP A 1 115 ? 5.206 -18.036 1.539 1.00 77.44 115 ASP A O 1
ATOM 972 N N . SER A 1 116 ? 3.460 -17.184 0.431 1.00 84.25 116 SER A N 1
ATOM 973 C CA . SER A 1 116 ? 3.803 -17.826 -0.831 1.00 84.25 116 SER A CA 1
ATOM 974 C C . SER A 1 116 ? 4.956 -17.094 -1.513 1.00 84.25 116 SER A C 1
ATOM 976 O O . SER A 1 116 ? 4.819 -15.992 -2.054 1.00 84.25 116 SER A O 1
ATOM 978 N N . MET A 1 117 ? 6.101 -17.776 -1.596 1.00 85.88 117 MET A N 1
ATOM 979 C CA . MET A 1 117 ? 7.265 -17.314 -2.361 1.00 85.88 117 MET A CA 1
ATOM 980 C C . MET A 1 117 ? 6.920 -17.022 -3.834 1.00 85.88 117 MET A C 1
ATOM 982 O O . MET A 1 117 ? 7.579 -16.213 -4.479 1.00 85.88 117 MET A O 1
ATOM 986 N N . TYR A 1 118 ? 5.893 -17.671 -4.393 1.00 88.25 118 TYR A N 1
ATOM 987 C CA . TYR A 1 118 ? 5.434 -17.380 -5.750 1.00 88.25 118 TYR A CA 1
ATOM 988 C C . TYR A 1 118 ? 4.777 -15.995 -5.842 1.00 88.25 118 TYR A C 1
ATOM 990 O O . TYR A 1 118 ? 5.159 -15.205 -6.702 1.00 88.25 118 TYR A O 1
ATOM 998 N N . ASN A 1 119 ? 3.841 -15.679 -4.944 1.00 87.50 119 ASN A N 1
ATOM 999 C CA . ASN A 1 119 ? 3.100 -14.414 -4.968 1.00 87.50 119 ASN A CA 1
ATOM 1000 C C . ASN A 1 119 ? 4.000 -13.221 -4.645 1.00 87.50 119 ASN A C 1
ATOM 1002 O O . ASN A 1 119 ? 3.947 -12.202 -5.336 1.00 87.50 119 ASN A O 1
ATOM 1006 N N . SER A 1 120 ? 4.880 -13.368 -3.652 1.00 87.19 120 SER A N 1
ATOM 1007 C CA . SER A 1 120 ? 5.868 -12.337 -3.322 1.00 87.19 120 SER A CA 1
ATOM 1008 C C . SER A 1 120 ? 6.829 -12.088 -4.489 1.00 87.19 120 SER A C 1
ATOM 1010 O O . SER A 1 120 ? 6.993 -10.940 -4.899 1.00 87.19 120 SER A O 1
ATOM 1012 N N . ASN A 1 121 ? 7.385 -13.135 -5.114 1.00 91.69 121 ASN A N 1
ATOM 1013 C CA . ASN A 1 121 ? 8.230 -12.977 -6.305 1.00 91.69 121 ASN A CA 1
ATOM 1014 C C . ASN A 1 121 ? 7.475 -12.368 -7.492 1.00 91.69 121 ASN A C 1
ATOM 1016 O O . ASN A 1 121 ? 8.058 -11.598 -8.253 1.00 91.69 121 ASN A O 1
ATOM 1020 N N . TRP A 1 122 ? 6.198 -12.707 -7.666 1.00 93.94 122 TRP A N 1
ATOM 1021 C CA . TRP A 1 122 ? 5.368 -12.169 -8.739 1.00 93.94 122 TRP A CA 1
ATOM 1022 C C . TRP A 1 122 ? 5.114 -10.666 -8.572 1.00 93.94 122 TRP A C 1
ATOM 1024 O O . TRP A 1 122 ? 5.309 -9.908 -9.526 1.00 93.94 122 TRP A O 1
ATOM 1034 N N . LEU A 1 123 ? 4.767 -10.223 -7.359 1.00 93.88 123 LEU A N 1
ATOM 1035 C CA . LEU A 1 123 ? 4.627 -8.801 -7.039 1.00 93.88 123 LEU A CA 1
ATOM 1036 C C . LEU A 1 123 ? 5.958 -8.072 -7.229 1.00 93.88 123 LEU A C 1
ATOM 1038 O O . LEU A 1 123 ? 6.002 -7.067 -7.938 1.00 93.88 123 LEU A O 1
ATOM 1042 N N . VAL A 1 124 ? 7.050 -8.604 -6.668 1.00 94.38 124 VAL A N 1
ATOM 1043 C CA . VAL A 1 124 ? 8.391 -8.010 -6.791 1.00 94.38 124 VAL A CA 1
ATOM 1044 C C . VAL A 1 124 ? 8.782 -7.854 -8.257 1.00 94.38 124 VAL A C 1
ATOM 1046 O O . VAL A 1 124 ? 9.113 -6.752 -8.687 1.00 94.38 124 VAL A O 1
ATOM 1049 N N . ALA A 1 125 ? 8.687 -8.922 -9.052 1.00 95.31 125 ALA A N 1
ATOM 1050 C CA . ALA A 1 125 ? 9.051 -8.889 -10.464 1.00 95.31 125 ALA A CA 1
ATOM 1051 C C . ALA A 1 125 ? 8.188 -7.894 -11.255 1.00 95.31 125 ALA A C 1
ATOM 1053 O O . ALA A 1 125 ? 8.730 -7.060 -11.983 1.00 95.31 125 ALA A O 1
ATOM 1054 N N . GLY A 1 126 ? 6.864 -7.941 -11.081 1.00 94.88 126 GLY A N 1
ATOM 1055 C CA . GLY A 1 126 ? 5.941 -7.068 -11.805 1.00 94.88 126 GLY A CA 1
ATOM 1056 C C . GLY A 1 126 ? 6.111 -5.592 -11.441 1.00 94.88 126 GLY A C 1
ATOM 1057 O O . GLY A 1 126 ? 6.114 -4.731 -12.321 1.00 94.88 126 GLY A O 1
ATOM 1058 N N . MET A 1 127 ? 6.290 -5.282 -10.157 1.00 95.94 127 MET A N 1
ATOM 1059 C CA . MET A 1 127 ? 6.511 -3.910 -9.707 1.00 95.94 127 MET A CA 1
ATOM 1060 C C . MET A 1 127 ? 7.900 -3.399 -10.111 1.00 95.94 127 MET A C 1
ATOM 1062 O O . MET A 1 127 ? 8.009 -2.252 -10.538 1.00 95.94 127 MET A O 1
ATOM 1066 N N . THR A 1 128 ? 8.954 -4.221 -10.034 1.00 94.75 128 THR A N 1
ATOM 1067 C CA . THR A 1 128 ? 10.297 -3.843 -10.509 1.00 94.75 128 THR A CA 1
ATOM 1068 C C . THR A 1 128 ? 10.315 -3.586 -12.016 1.00 94.75 128 THR A C 1
ATOM 1070 O O . THR A 1 128 ? 10.966 -2.639 -12.457 1.00 94.75 128 THR A O 1
ATOM 1073 N N . GLU A 1 129 ? 9.584 -4.370 -12.814 1.00 96.44 129 GLU A N 1
ATOM 1074 C CA . GLU A 1 129 ? 9.427 -4.107 -14.249 1.00 96.44 129 GLU A CA 1
ATOM 1075 C C . GLU A 1 129 ? 8.815 -2.721 -14.483 1.00 96.44 129 GLU A C 1
ATOM 1077 O O . GLU A 1 129 ? 9.413 -1.905 -15.181 1.00 96.44 129 GLU A O 1
ATOM 1082 N N . ILE A 1 130 ? 7.686 -2.415 -13.834 1.00 96.38 130 ILE A N 1
ATOM 1083 C CA . ILE A 1 130 ? 7.029 -1.103 -13.939 1.00 96.38 130 ILE A CA 1
ATOM 1084 C C . ILE A 1 130 ? 7.976 0.012 -13.489 1.00 96.38 130 ILE A C 1
ATOM 1086 O O . ILE A 1 130 ? 8.161 0.989 -14.213 1.00 96.38 130 ILE A O 1
ATOM 1090 N N . TYR A 1 131 ? 8.609 -0.147 -12.329 1.00 95.25 131 TYR A N 1
ATOM 1091 C CA . TYR A 1 131 ? 9.557 0.813 -11.772 1.00 95.25 131 TYR A CA 1
ATOM 1092 C C . TYR A 1 131 ? 10.695 1.137 -12.753 1.00 95.25 131 TYR A C 1
ATOM 1094 O O . TYR A 1 131 ? 11.017 2.304 -12.950 1.00 95.25 131 TYR A O 1
ATOM 1102 N N . ASN A 1 132 ? 11.261 0.143 -13.438 1.00 94.38 132 ASN A N 1
ATOM 1103 C CA . ASN A 1 132 ? 12.335 0.365 -14.411 1.00 94.38 132 ASN A CA 1
ATOM 1104 C C . ASN A 1 132 ? 11.874 1.085 -15.694 1.00 94.38 132 ASN A C 1
ATOM 1106 O O . ASN A 1 132 ? 12.721 1.536 -16.465 1.00 94.38 132 ASN A O 1
ATOM 1110 N N . THR A 1 133 ? 10.563 1.192 -15.934 1.00 94.75 133 THR A N 1
ATOM 1111 C CA . THR A 1 133 ? 9.991 1.912 -17.089 1.00 94.75 133 THR A CA 1
ATOM 1112 C C . THR A 1 133 ? 9.527 3.339 -16.790 1.00 94.75 133 THR A C 1
ATOM 1114 O O . THR A 1 133 ? 9.232 4.076 -17.733 1.00 94.75 133 THR A O 1
ATOM 1117 N N . LEU A 1 134 ? 9.443 3.719 -15.510 1.00 90.44 134 LEU A N 1
ATOM 1118 C CA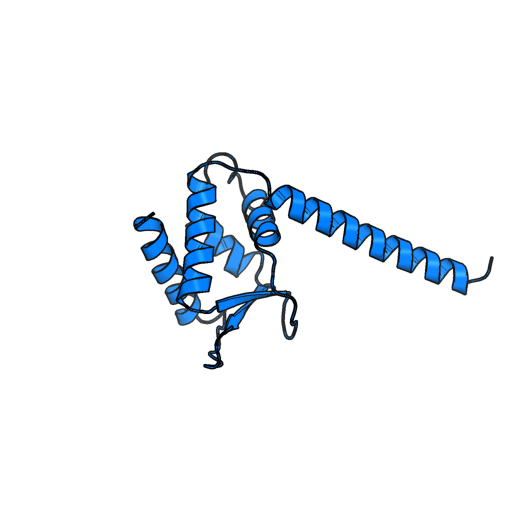 . LEU A 1 134 ? 9.082 5.068 -15.055 1.00 90.44 134 LEU A CA 1
ATOM 1119 C C . LEU A 1 134 ? 10.292 6.005 -15.054 1.00 90.44 134 LEU A C 1
ATOM 1121 O O . LEU A 1 134 ? 10.090 7.180 -15.418 1.00 90.44 134 LEU A O 1
#

Foldseek 3Di:
DDPVVVVVVVVVVVVVVVVVVVVVLLVQLPDDADPLLVLLLVLLVVLCVVQQKFWAQADPDPHTDDSSNLSSQQVPQDVCRPDRDNVSSLCSVLPVPVSIAMFHNDPPGDHQDSVDPVNSVVSSVSSVVSSVVD

Radius of gyration: 17.67 Å; Cα contacts (8 Å, |Δi|>4): 137; chains: 1; bounding box: 40×33×56 Å

Mean predicted aligned error: 5.4 Å

pLDDT: mean 89.67, std 7.85, range [57.84, 97.81]

Sequence (134 aa):
MSALITRIRFHQEKIQKEEEAKKQLLANGAKPRCEEFEKIIRAFELWCSKEGFAPFKGYMTTEKVDINEIRSAFAEYNDNETNPNVSEFFYMLFNVHDNWEFYDTTEQDREFDCDSMYNSNWLVAGMTEIYNTL

Secondary structure (DSSP, 8-state):
--HHHHHHHHHHHHHHHHHHHHHHHHHHHTS---HHHHHHHHHHHHHHHHHTEEEEESTT---BPPHHHHHHHHHHHSSTTTS--HHHHHHIIIIISTTEEEEE-STT--B--TT-HHHHHHHHHHHHHHHHH-